Protein AF-A0ABD7GP26-F1 (afdb_monomer_lite)

pLDDT: mean 91.94, std 4.67, range [69.12, 97.62]

Structure (mmCIF, N/CA/C/O backbone):
data_AF-A0ABD7GP26-F1
#
_entry.id   AF-A0ABD7GP26-F1
#
loop_
_atom_site.group_PDB
_atom_site.id
_atom_site.type_symbol
_atom_site.label_atom_id
_atom_site.label_alt_id
_atom_site.label_comp_id
_atom_site.label_asym_id
_atom_site.label_entity_id
_atom_site.label_seq_id
_atom_site.pdbx_PDB_ins_code
_atom_site.Cartn_x
_atom_site.Cartn_y
_atom_site.Cartn_z
_atom_site.occupancy
_atom_site.B_iso_or_equiv
_atom_site.auth_seq_id
_atom_site.auth_comp_id
_atom_site.auth_asym_id
_atom_site.auth_atom_id
_atom_site.pdbx_PDB_model_num
ATOM 1 N N . PRO A 1 1 ? 15.144 -13.602 -11.783 1.00 69.12 1 PRO A N 1
ATOM 2 C CA . PRO A 1 1 ? 14.401 -13.632 -10.497 1.00 69.12 1 PRO A CA 1
ATOM 3 C C . PRO A 1 1 ? 13.382 -12.483 -10.404 1.00 69.12 1 PRO A C 1
ATOM 5 O O . PRO A 1 1 ? 13.707 -11.367 -10.802 1.00 69.12 1 PRO A O 1
ATOM 8 N N . LYS A 1 2 ? 12.176 -12.758 -9.884 1.00 84.69 2 LYS A N 1
ATOM 9 C CA . LYS A 1 2 ? 11.012 -11.844 -9.850 1.00 84.69 2 LYS A CA 1
ATOM 10 C C . LYS A 1 2 ? 11.337 -10.447 -9.293 1.00 84.69 2 LYS A C 1
ATOM 12 O O . LYS A 1 2 ? 10.963 -9.452 -9.899 1.00 84.69 2 LYS A O 1
ATOM 17 N N . LEU A 1 3 ? 12.138 -10.371 -8.227 1.00 89.81 3 LEU A N 1
ATOM 18 C CA . LEU A 1 3 ? 12.544 -9.096 -7.617 1.00 89.81 3 LEU A CA 1
ATOM 19 C C . LEU A 1 3 ? 13.426 -8.225 -8.524 1.00 89.81 3 LEU A C 1
ATOM 21 O O . LEU A 1 3 ? 13.271 -7.014 -8.520 1.00 89.81 3 LEU A O 1
ATOM 25 N N . ARG A 1 4 ? 14.309 -8.816 -9.346 1.00 90.62 4 ARG A N 1
ATOM 26 C CA . ARG A 1 4 ? 15.140 -8.038 -10.289 1.00 90.62 4 ARG A CA 1
ATOM 27 C C . ARG A 1 4 ? 14.302 -7.374 -11.380 1.00 90.62 4 ARG A C 1
ATOM 29 O O . ARG A 1 4 ? 14.638 -6.284 -11.811 1.00 90.62 4 ARG A O 1
ATOM 36 N N . HIS A 1 5 ? 13.235 -8.039 -11.824 1.00 90.25 5 HIS A N 1
ATOM 37 C CA . HIS A 1 5 ? 12.323 -7.476 -12.817 1.00 90.25 5 HIS A CA 1
ATOM 38 C C . HIS A 1 5 ? 11.534 -6.298 -12.235 1.00 90.25 5 HIS A C 1
ATOM 40 O O . HIS A 1 5 ? 11.455 -5.249 -12.861 1.00 90.25 5 HIS A O 1
ATOM 46 N N . VAL A 1 6 ? 11.014 -6.450 -11.013 1.00 90.88 6 VAL A N 1
ATOM 47 C CA . VAL A 1 6 ? 10.297 -5.371 -10.316 1.00 90.88 6 VAL A CA 1
ATOM 48 C C . VAL A 1 6 ? 11.223 -4.192 -10.012 1.00 90.88 6 VAL A C 1
ATOM 50 O O . VAL A 1 6 ? 10.850 -3.059 -10.277 1.00 90.88 6 VAL A O 1
ATOM 53 N N . ALA A 1 7 ? 12.452 -4.446 -9.556 1.00 90.94 7 ALA A N 1
ATOM 54 C CA . ALA A 1 7 ? 13.441 -3.400 -9.286 1.00 90.94 7 ALA A CA 1
ATOM 55 C C . ALA A 1 7 ? 13.869 -2.604 -10.534 1.00 90.94 7 ALA A C 1
ATOM 57 O O . ALA A 1 7 ? 14.410 -1.514 -10.401 1.00 90.94 7 ALA A O 1
ATOM 58 N N . ALA A 1 8 ? 13.661 -3.153 -11.736 1.00 93.50 8 ALA A N 1
ATOM 59 C CA . ALA A 1 8 ? 13.946 -2.470 -12.994 1.00 93.50 8 ALA A CA 1
ATOM 60 C C . ALA A 1 8 ? 12.778 -1.597 -13.487 1.00 93.50 8 ALA A C 1
ATOM 62 O O . ALA A 1 8 ? 12.953 -0.855 -14.453 1.00 93.50 8 ALA A O 1
ATOM 63 N N . ARG A 1 9 ? 11.590 -1.678 -12.864 1.00 90.44 9 ARG A N 1
ATOM 64 C CA . ARG A 1 9 ? 10.490 -0.754 -13.166 1.00 90.44 9 ARG A CA 1
ATOM 65 C C . ARG A 1 9 ? 10.836 0.631 -12.639 1.00 90.44 9 ARG A C 1
ATOM 67 O O . ARG A 1 9 ? 11.176 0.789 -11.472 1.00 90.44 9 ARG A O 1
ATOM 74 N N . THR A 1 10 ? 10.721 1.623 -13.510 1.00 93.31 10 THR A N 1
ATOM 75 C CA . THR A 1 10 ? 11.050 3.021 -13.208 1.00 93.31 10 THR A CA 1
ATOM 76 C C . THR A 1 10 ? 9.846 3.842 -12.759 1.00 93.31 10 THR A C 1
ATOM 78 O O . THR A 1 10 ? 10.030 4.948 -12.262 1.00 93.31 10 THR A O 1
ATOM 81 N N . GLU A 1 11 ? 8.629 3.324 -12.937 1.00 94.31 11 GLU A N 1
ATOM 82 C CA . GLU A 1 11 ? 7.382 4.054 -12.702 1.00 94.31 11 GLU A CA 1
ATOM 83 C C . GLU A 1 11 ? 6.351 3.195 -11.966 1.00 94.31 11 GLU A C 1
ATOM 85 O O . GLU A 1 11 ? 6.267 1.976 -12.164 1.00 94.31 11 GLU A O 1
ATOM 90 N N . GLY A 1 12 ? 5.539 3.865 -11.148 1.00 93.38 12 GLY A N 1
ATOM 91 C CA . GLY A 1 12 ? 4.441 3.279 -10.392 1.00 93.38 12 GLY A CA 1
ATOM 92 C C . GLY A 1 12 ? 4.877 2.616 -9.088 1.00 93.38 12 GLY A C 1
ATOM 93 O O . GLY A 1 12 ? 5.935 2.903 -8.524 1.00 93.38 12 GLY A O 1
ATOM 94 N N . ALA A 1 13 ? 4.023 1.716 -8.606 1.00 93.25 13 ALA A N 1
ATOM 95 C CA . ALA A 1 13 ? 4.249 0.931 -7.404 1.00 93.25 13 ALA A CA 1
ATOM 96 C C . ALA A 1 13 ? 4.140 -0.565 -7.704 1.00 93.25 13 ALA A C 1
ATOM 98 O O . ALA A 1 13 ? 3.459 -1.003 -8.633 1.00 93.25 13 ALA A O 1
ATOM 99 N N . THR A 1 14 ? 4.815 -1.388 -6.912 1.00 91.50 14 THR A N 1
ATOM 100 C CA . THR A 1 14 ? 4.597 -2.834 -6.897 1.00 91.50 14 THR A CA 1
ATOM 101 C C . THR A 1 14 ? 4.566 -3.322 -5.460 1.00 91.50 14 THR A C 1
ATOM 103 O O . THR A 1 14 ? 5.534 -3.172 -4.713 1.00 91.50 14 THR A O 1
ATOM 106 N N . VAL A 1 15 ? 3.444 -3.943 -5.110 1.00 90.06 15 VAL A N 1
ATOM 107 C CA . VAL A 1 15 ? 3.224 -4.637 -3.843 1.00 90.06 15 VAL A CA 1
ATOM 108 C C . VAL A 1 15 ? 3.143 -6.137 -4.083 1.00 90.06 15 VAL A C 1
ATOM 110 O O . VAL A 1 15 ? 2.874 -6.595 -5.197 1.00 90.06 15 VAL A O 1
ATOM 113 N N . PHE A 1 16 ? 3.380 -6.918 -3.036 1.00 89.50 16 PHE A N 1
ATOM 114 C CA . PHE A 1 16 ? 3.314 -8.371 -3.114 1.00 89.50 16 PHE A CA 1
ATOM 115 C C . PHE A 1 16 ? 2.220 -8.878 -2.187 1.00 89.50 16 PHE A C 1
ATOM 117 O O . PHE A 1 16 ? 2.292 -8.673 -0.976 1.00 89.50 16 PHE A O 1
ATOM 124 N N . GLY A 1 17 ? 1.233 -9.549 -2.777 1.00 91.19 17 GLY A N 1
ATOM 125 C CA . GLY A 1 17 ? 0.206 -10.278 -2.049 1.00 91.19 17 GLY A CA 1
ATOM 126 C C . GLY A 1 17 ? 0.692 -11.670 -1.644 1.00 91.19 17 GLY A C 1
ATOM 127 O O . GLY A 1 17 ? 1.392 -12.339 -2.410 1.00 91.19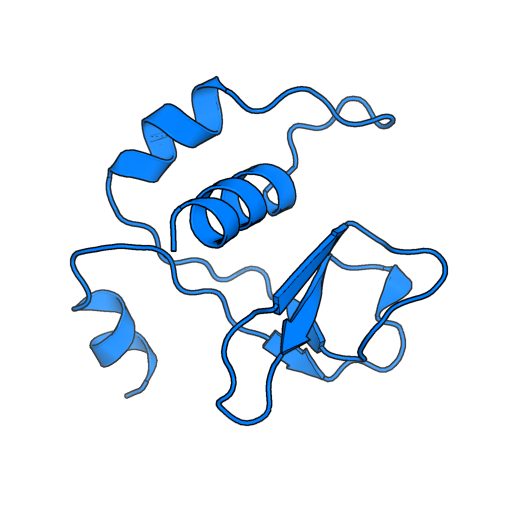 17 GLY A O 1
ATOM 128 N N . TYR A 1 18 ? 0.284 -12.122 -0.464 1.00 92.69 18 TYR A N 1
ATOM 129 C CA . TYR A 1 18 ? 0.422 -13.502 -0.010 1.00 92.69 18 TYR A CA 1
ATOM 130 C C . TYR A 1 18 ? -0.905 -13.991 0.568 1.00 92.69 18 TYR A C 1
ATOM 132 O O . TYR A 1 18 ? -1.597 -13.239 1.254 1.00 92.69 18 TYR A O 1
ATOM 140 N N . GLN A 1 19 ? -1.272 -15.238 0.278 1.00 94.12 19 GLN A N 1
ATOM 141 C CA . GLN A 1 19 ? -2.499 -15.817 0.815 1.00 94.12 19 GLN A CA 1
ATOM 142 C C . GLN A 1 19 ? -2.324 -16.138 2.297 1.00 94.12 19 GLN A C 1
ATOM 144 O O . GLN A 1 19 ? -1.399 -16.854 2.678 1.00 94.12 19 GLN A O 1
ATOM 149 N N . VAL A 1 20 ? -3.223 -15.620 3.125 1.00 94.00 20 VAL A N 1
ATOM 150 C CA . VAL A 1 20 ? -3.237 -15.851 4.573 1.00 94.00 20 VAL A CA 1
ATOM 151 C C . VAL A 1 20 ? -4.595 -16.386 5.008 1.00 94.00 20 VAL A C 1
ATOM 153 O O . VAL A 1 20 ? -5.594 -16.199 4.319 1.00 94.00 20 VAL A O 1
ATOM 156 N N . MET A 1 21 ? -4.624 -17.063 6.155 1.00 93.94 21 MET A N 1
ATOM 157 C CA . MET A 1 21 ? -5.876 -17.554 6.738 1.00 93.94 21 MET A CA 1
ATOM 158 C C . MET A 1 21 ? -6.658 -16.450 7.463 1.00 93.94 21 MET A C 1
ATOM 160 O O . MET A 1 21 ? -7.880 -16.464 7.394 1.00 93.94 21 MET A O 1
ATOM 164 N N . ASP A 1 22 ? -5.956 -15.479 8.066 1.00 94.19 22 ASP A N 1
ATOM 165 C CA . ASP A 1 22 ? -6.541 -14.394 8.875 1.00 94.19 22 ASP A CA 1
ATOM 166 C C . ASP A 1 22 ? -6.256 -13.005 8.239 1.00 94.19 22 ASP A C 1
ATOM 168 O O . ASP A 1 22 ? -5.396 -12.253 8.725 1.00 94.19 22 ASP A O 1
ATOM 172 N N . PRO A 1 23 ? -6.871 -12.671 7.087 1.00 94.00 23 PRO A N 1
ATOM 173 C CA . PRO A 1 23 ? -6.575 -11.448 6.331 1.00 94.00 23 PRO A CA 1
ATOM 174 C C . PRO A 1 23 ? -6.937 -10.144 7.061 1.00 94.00 23 PRO A C 1
ATOM 176 O O . PRO A 1 23 ? -6.281 -9.129 6.840 1.00 94.00 23 PRO A O 1
ATOM 179 N N . GLU A 1 24 ? -7.893 -10.154 7.991 1.00 93.88 24 GLU A N 1
ATOM 180 C CA . GLU A 1 24 ? -8.357 -8.984 8.756 1.00 93.88 24 GLU A CA 1
ATOM 181 C C . GLU A 1 24 ? -7.271 -8.313 9.615 1.00 93.88 24 GLU A C 1
ATOM 183 O O . GLU A 1 24 ? -7.443 -7.198 10.108 1.00 93.88 24 GLU A O 1
ATOM 188 N N . ARG A 1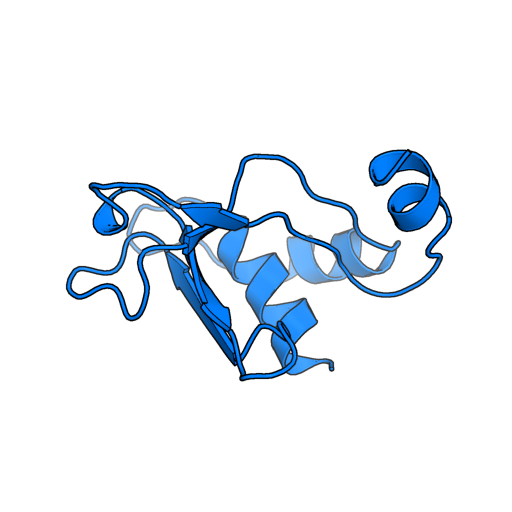 25 ? -6.131 -8.982 9.811 1.00 91.25 25 ARG A N 1
ATOM 189 C CA . ARG A 1 25 ? -4.988 -8.465 10.577 1.00 91.25 25 ARG A CA 1
ATOM 190 C C . ARG A 1 25 ? -4.031 -7.611 9.744 1.00 91.25 25 ARG A C 1
ATOM 192 O O . ARG A 1 25 ? -3.116 -7.012 10.318 1.00 91.25 25 ARG A O 1
ATOM 199 N N . PHE A 1 26 ? -4.222 -7.564 8.429 1.00 92.44 26 PHE A N 1
ATOM 200 C CA . PHE A 1 26 ? 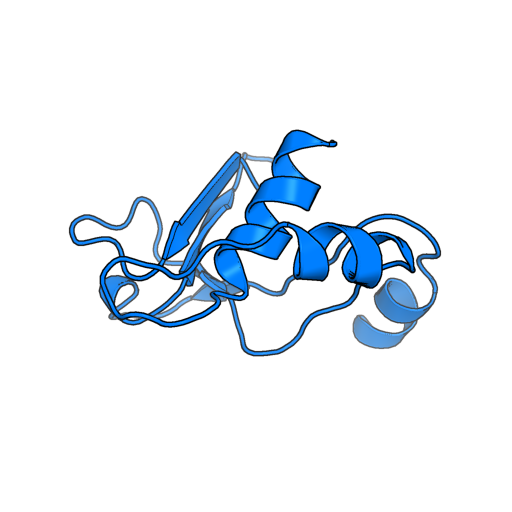-3.291 -6.980 7.465 1.00 92.44 26 PHE A CA 1
ATOM 201 C C . PHE A 1 26 ? -3.994 -6.003 6.516 1.00 92.44 26 PHE A C 1
ATOM 203 O O . PHE A 1 26 ? -5.220 -5.907 6.494 1.00 92.44 26 PHE A O 1
ATOM 210 N N . GLY A 1 27 ? -3.210 -5.301 5.695 1.00 92.00 27 GLY A N 1
ATOM 211 C CA . GLY A 1 27 ? -3.727 -4.673 4.483 1.00 92.00 27 GLY A CA 1
ATOM 212 C C . GLY A 1 27 ? -4.151 -5.754 3.488 1.00 92.00 27 GLY A C 1
ATOM 213 O O . GLY A 1 27 ? -3.333 -6.598 3.120 1.00 92.00 27 GLY A O 1
ATOM 214 N N . VAL A 1 28 ? -5.412 -5.759 3.070 1.00 94.81 28 VAL A N 1
ATOM 215 C CA . VAL A 1 28 ? -5.995 -6.765 2.173 1.00 94.81 28 VAL A CA 1
ATOM 216 C C . VAL A 1 28 ? -6.192 -6.157 0.800 1.00 94.81 28 VAL A C 1
ATOM 218 O O . VAL A 1 28 ? -6.824 -5.111 0.673 1.00 94.81 28 VAL A O 1
ATOM 221 N N . VAL A 1 29 ? -5.659 -6.821 -0.223 1.00 92.62 29 VAL A N 1
ATOM 222 C CA . VAL A 1 29 ? -5.784 -6.400 -1.621 1.00 92.62 29 VAL A CA 1
ATOM 223 C C . VAL A 1 29 ? -6.761 -7.299 -2.365 1.00 92.62 29 VAL A C 1
ATOM 225 O O . VAL A 1 29 ? -6.685 -8.525 -2.306 1.00 92.62 29 VAL A O 1
ATOM 228 N N . GLU A 1 30 ? -7.684 -6.698 -3.095 1.00 91.69 30 GLU A N 1
ATOM 229 C CA . GLU A 1 30 ? -8.539 -7.387 -4.056 1.00 91.69 30 GLU A CA 1
ATOM 230 C C . GLU A 1 30 ? -7.910 -7.294 -5.445 1.00 91.69 30 GLU A C 1
ATOM 232 O O . GLU A 1 30 ? -7.397 -6.240 -5.819 1.00 91.69 30 GLU A O 1
ATOM 237 N N . PHE A 1 31 ? -7.949 -8.383 -6.211 1.00 86.50 31 PHE A N 1
ATOM 238 C CA . PHE A 1 31 ? -7.416 -8.432 -7.569 1.00 86.50 31 PHE A CA 1
ATOM 239 C C . PHE A 1 31 ? -8.520 -8.714 -8.587 1.00 86.50 31 PHE A C 1
ATOM 241 O O . PHE A 1 31 ? -9.455 -9.452 -8.285 1.00 86.50 31 PHE A O 1
ATOM 248 N N . ASP A 1 32 ? -8.368 -8.176 -9.798 1.00 84.44 32 ASP A N 1
ATOM 249 C CA . ASP A 1 32 ? -9.138 -8.594 -10.970 1.00 84.44 32 ASP A CA 1
ATOM 250 C C . ASP A 1 32 ? -8.609 -9.917 -11.557 1.00 84.44 32 ASP A C 1
ATOM 252 O O . ASP A 1 32 ? -7.579 -10.454 -11.133 1.00 84.44 32 ASP A O 1
ATOM 256 N N . ASP A 1 33 ? -9.286 -10.420 -12.591 1.00 85.25 33 ASP A N 1
ATOM 257 C CA . ASP A 1 33 ? -8.905 -11.648 -13.304 1.00 85.25 33 ASP A CA 1
ATOM 258 C C . ASP A 1 33 ? -7.506 -11.577 -13.955 1.00 85.25 33 ASP A C 1
ATOM 260 O O . ASP A 1 33 ? -6.913 -12.604 -14.290 1.00 85.25 33 ASP A O 1
ATOM 264 N N . ASN A 1 34 ? -6.948 -10.373 -14.120 1.00 80.81 34 ASN A N 1
ATOM 265 C CA . ASN A 1 34 ? -5.614 -10.119 -14.667 1.00 80.81 34 ASN A CA 1
ATOM 266 C C . ASN A 1 34 ? -4.562 -9.837 -13.576 1.00 80.81 34 ASN A C 1
ATOM 268 O O . ASN A 1 34 ? -3.460 -9.383 -13.900 1.00 80.81 34 ASN A O 1
ATOM 272 N N . PHE A 1 35 ? -4.872 -10.100 -12.301 1.00 76.81 35 PHE A N 1
ATOM 273 C CA . PHE A 1 35 ? -4.022 -9.799 -11.141 1.00 76.81 35 PHE A CA 1
ATOM 274 C C . PHE A 1 35 ? -3.658 -8.312 -10.990 1.00 76.81 35 PHE A C 1
ATOM 276 O O . PHE A 1 35 ? -2.601 -7.968 -10.449 1.00 76.81 35 PHE A O 1
ATOM 283 N N . ARG A 1 36 ? -4.529 -7.409 -11.443 1.00 77.75 36 ARG A N 1
ATOM 284 C CA . ARG A 1 36 ? -4.445 -5.976 -11.134 1.00 77.75 36 ARG A CA 1
ATOM 285 C C . ARG A 1 36 ? -5.193 -5.711 -9.842 1.00 77.75 36 ARG A C 1
ATOM 287 O O . ARG A 1 36 ? -6.282 -6.237 -9.650 1.00 77.75 36 ARG A O 1
ATOM 294 N N . ALA A 1 37 ? -4.601 -4.927 -8.948 1.00 84.81 37 ALA A N 1
ATOM 295 C CA . ALA A 1 37 ? -5.285 -4.539 -7.723 1.00 84.81 37 ALA A CA 1
ATOM 296 C C . ALA A 1 37 ? -6.521 -3.694 -8.078 1.00 84.81 37 ALA A C 1
ATOM 298 O O . ALA A 1 37 ? -6.414 -2.785 -8.895 1.00 84.81 37 ALA A O 1
ATOM 299 N N . ILE A 1 38 ? -7.672 -4.017 -7.489 1.00 87.88 38 ILE A N 1
ATOM 300 C CA . ILE A 1 38 ? -8.932 -3.268 -7.623 1.00 87.88 38 ILE A CA 1
ATOM 301 C C . ILE A 1 38 ? -9.160 -2.412 -6.381 1.00 87.88 38 ILE A C 1
ATOM 303 O O . ILE A 1 38 ? -9.604 -1.271 -6.474 1.00 87.88 38 ILE A O 1
ATOM 307 N N . SER A 1 39 ? -8.884 -2.974 -5.206 1.00 90.06 39 SER A N 1
ATOM 308 C CA . SER A 1 39 ? -9.106 -2.304 -3.932 1.00 90.06 39 SER A CA 1
ATOM 309 C C . SER A 1 39 ? -8.058 -2.719 -2.908 1.00 90.06 39 SER A C 1
ATOM 311 O O . SER A 1 39 ? -7.476 -3.805 -2.995 1.00 90.06 39 SER A O 1
ATOM 313 N N . LEU A 1 40 ? -7.791 -1.825 -1.956 1.00 91.56 40 LEU A N 1
ATOM 314 C CA . LEU A 1 40 ? -6.901 -2.065 -0.833 1.00 91.56 40 LEU A CA 1
ATOM 315 C C . LEU A 1 40 ? -7.551 -1.544 0.449 1.00 91.56 40 LEU A C 1
ATOM 317 O O . LEU A 1 40 ? -7.961 -0.389 0.520 1.00 91.56 40 LEU A O 1
ATOM 321 N N . GLU A 1 41 ? -7.620 -2.389 1.472 1.00 92.06 41 GLU A N 1
ATOM 322 C CA . GLU A 1 41 ? -8.241 -2.046 2.753 1.00 92.06 41 GLU A CA 1
ATOM 323 C C . GLU A 1 41 ? -7.296 -2.381 3.908 1.00 92.06 41 GLU A C 1
ATOM 325 O O . GLU A 1 41 ? -6.775 -3.490 3.985 1.00 92.06 41 GLU A O 1
ATOM 330 N N . GLU A 1 42 ? -7.069 -1.436 4.824 1.00 91.06 42 GLU A N 1
ATOM 331 C CA . GLU A 1 42 ? -6.250 -1.673 6.019 1.00 91.06 42 GLU A CA 1
ATOM 332 C C . GLU A 1 42 ? -7.089 -2.359 7.100 1.00 91.06 42 GLU A C 1
ATOM 334 O O . GLU A 1 42 ? -8.043 -1.769 7.609 1.00 91.06 42 GLU A O 1
ATOM 339 N N . LYS A 1 43 ? -6.716 -3.591 7.469 1.00 91.25 43 LYS A N 1
ATOM 340 C CA . LYS A 1 43 ? -7.337 -4.377 8.550 1.00 91.25 43 LYS A CA 1
ATOM 341 C C . LYS A 1 43 ? -8.873 -4.407 8.465 1.00 91.25 43 LYS A C 1
ATOM 343 O O . LYS A 1 43 ? -9.557 -4.012 9.418 1.00 91.25 43 LYS A O 1
ATOM 348 N N . PRO A 1 44 ? -9.446 -4.831 7.323 1.00 92.56 44 PRO A N 1
ATOM 349 C CA . PRO A 1 44 ? -10.887 -4.802 7.131 1.00 92.56 44 PRO A CA 1
ATOM 350 C C . PRO A 1 44 ? -11.579 -5.786 8.073 1.00 92.56 44 PRO A C 1
ATOM 352 O O . PRO A 1 44 ? -11.161 -6.931 8.223 1.00 92.56 44 PRO A O 1
ATOM 355 N N . LYS A 1 45 ? -12.707 -5.368 8.658 1.00 92.94 45 LYS A N 1
ATOM 356 C CA . LYS A 1 45 ? -13.562 -6.264 9.461 1.00 92.94 45 LYS A CA 1
ATOM 357 C C . LYS A 1 45 ? -14.203 -7.372 8.620 1.00 92.94 45 LYS A C 1
ATOM 359 O O . LYS A 1 45 ? -14.547 -8.420 9.153 1.00 92.94 45 LYS A O 1
ATOM 364 N N . GLN A 1 46 ? -14.419 -7.103 7.334 1.00 94.19 46 GLN A N 1
ATOM 365 C CA . GLN A 1 46 ? -14.982 -8.030 6.355 1.00 94.19 46 GLN A CA 1
ATOM 366 C C . GLN A 1 46 ? -14.081 -8.018 5.111 1.00 94.19 46 GLN A C 1
ATOM 368 O O . GLN A 1 46 ? -14.312 -7.224 4.203 1.00 94.19 46 GLN A O 1
ATOM 373 N N . PRO A 1 47 ? -13.010 -8.826 5.101 1.00 93.81 47 PRO A N 1
ATOM 374 C CA . PRO A 1 47 ? -12.016 -8.827 4.034 1.00 93.81 47 PRO A CA 1
ATOM 375 C C . PRO A 1 47 ? -12.631 -9.277 2.704 1.00 93.81 47 PRO A C 1
ATOM 377 O O . PRO A 1 47 ? -13.298 -10.308 2.633 1.00 93.81 47 PRO A O 1
ATOM 380 N N . LYS A 1 48 ? -12.370 -8.522 1.631 1.00 93.31 48 LYS A N 1
ATOM 381 C CA . LYS A 1 48 ? -12.827 -8.852 0.266 1.00 93.31 48 LYS A CA 1
ATOM 382 C C . LYS A 1 48 ? -12.046 -9.993 -0.385 1.00 93.31 48 LYS A C 1
ATOM 384 O O . LYS A 1 48 ? -12.492 -10.571 -1.371 1.00 93.31 48 LYS A O 1
ATOM 389 N N . SER A 1 49 ? -10.869 -10.316 0.144 1.00 93.88 49 SER A N 1
ATOM 390 C CA . SER A 1 49 ? -10.023 -11.398 -0.347 1.00 93.88 49 SER A CA 1
ATOM 391 C C . SER A 1 49 ? -9.152 -11.961 0.783 1.00 93.88 49 SER A C 1
ATOM 393 O O . SER A 1 49 ? -9.018 -11.357 1.845 1.00 93.88 49 SER A O 1
ATOM 395 N N . ASN A 1 50 ? -8.500 -13.096 0.525 1.00 94.12 50 ASN A N 1
ATOM 396 C CA . ASN A 1 50 ? -7.510 -13.682 1.437 1.00 94.12 50 ASN A CA 1
ATOM 397 C C . ASN A 1 50 ? -6.067 -13.257 1.106 1.00 94.12 50 ASN A C 1
ATOM 399 O O . ASN A 1 50 ? -5.115 -13.889 1.567 1.00 94.12 50 ASN A O 1
ATOM 403 N N . TRP A 1 51 ? -5.881 -12.230 0.272 1.00 94.69 51 TRP A N 1
ATOM 404 C CA . TRP A 1 51 ? -4.565 -11.741 -0.134 1.00 94.69 51 TRP A CA 1
ATOM 405 C C . TRP A 1 51 ? -4.115 -10.590 0.759 1.00 94.69 51 TRP A C 1
ATOM 407 O O . TRP A 1 51 ? -4.542 -9.449 0.592 1.00 94.69 51 TRP A O 1
ATOM 417 N N . ALA A 1 52 ? -3.197 -10.883 1.676 1.00 94.25 52 ALA A N 1
ATOM 418 C CA . ALA A 1 52 ? -2.546 -9.869 2.491 1.00 94.25 52 ALA A CA 1
ATOM 419 C 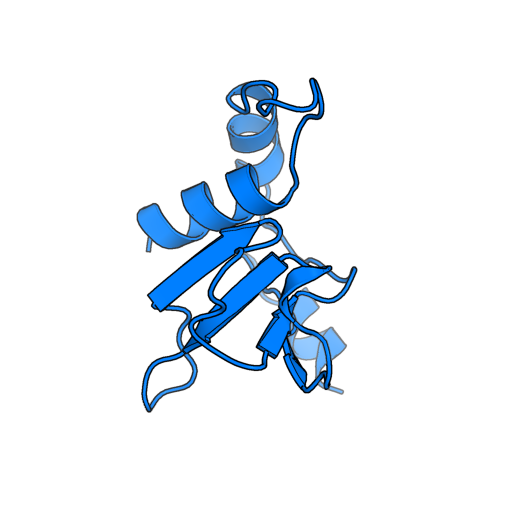C . ALA A 1 52 ? -1.371 -9.237 1.741 1.00 94.25 52 ALA A C 1
ATOM 421 O O . ALA A 1 52 ? -0.548 -9.935 1.139 1.00 94.25 52 ALA A O 1
ATOM 422 N N . VAL A 1 53 ? -1.254 -7.915 1.823 1.00 91.94 53 VAL A N 1
ATOM 423 C CA . VAL A 1 53 ? -0.072 -7.181 1.383 1.00 91.94 53 VAL A CA 1
ATOM 424 C C . VAL A 1 53 ? 1.071 -7.462 2.353 1.00 91.94 53 VAL A C 1
ATOM 426 O O . VAL A 1 53 ? 0.984 -7.230 3.557 1.00 91.94 53 VAL A O 1
ATOM 429 N N . THR A 1 54 ? 2.159 -7.997 1.814 1.00 90.00 54 THR A N 1
ATOM 430 C CA . THR A 1 54 ? 3.383 -8.264 2.574 1.00 90.00 54 THR A CA 1
ATOM 431 C C . THR A 1 54 ? 4.182 -6.984 2.826 1.00 90.00 54 THR A C 1
ATOM 433 O O . THR A 1 54 ? 4.009 -5.979 2.143 1.00 90.00 54 THR A O 1
ATOM 436 N N . GLY A 1 55 ? 5.133 -7.039 3.762 1.00 91.19 55 GLY A N 1
ATOM 437 C CA . GLY A 1 55 ? 6.029 -5.926 4.104 1.00 91.19 55 GLY A CA 1
ATOM 438 C C . GLY A 1 55 ? 7.111 -5.594 3.064 1.00 91.19 55 GLY A C 1
ATOM 439 O O . GLY A 1 55 ? 8.184 -5.136 3.448 1.00 91.19 55 GLY A O 1
ATOM 440 N N . LEU A 1 56 ? 6.877 -5.864 1.776 1.00 91.50 56 LEU A N 1
ATOM 441 C CA . LEU A 1 56 ? 7.810 -5.582 0.685 1.00 91.50 56 LEU A CA 1
ATOM 442 C C . LEU A 1 56 ? 7.141 -4.694 -0.365 1.00 91.50 56 LEU A C 1
ATOM 444 O O . LEU A 1 56 ? 6.156 -5.088 -0.989 1.00 91.50 56 LEU A O 1
ATOM 448 N N . TYR A 1 57 ? 7.734 -3.527 -0.596 1.00 92.50 57 TYR A N 1
ATOM 449 C CA . TYR A 1 57 ? 7.168 -2.482 -1.439 1.00 92.50 57 TYR A CA 1
ATOM 450 C C . TYR A 1 57 ? 8.239 -1.910 -2.364 1.00 92.50 57 TYR A C 1
ATOM 452 O O . TYR A 1 57 ? 9.373 -1.677 -1.943 1.00 92.50 57 TYR A O 1
ATOM 460 N N . PHE A 1 58 ? 7.873 -1.676 -3.620 1.00 94.38 58 PHE A N 1
ATOM 461 C CA . PHE A 1 58 ? 8.681 -0.939 -4.587 1.00 94.38 58 PHE A CA 1
ATOM 462 C C . PHE A 1 58 ? 7.872 0.260 -5.057 1.00 94.38 58 PHE A C 1
ATOM 464 O O . PHE A 1 58 ? 6.720 0.092 -5.452 1.00 94.38 58 PHE A O 1
ATOM 471 N N . TYR A 1 59 ? 8.484 1.438 -5.038 1.00 96.00 59 TYR A N 1
ATOM 472 C CA . TYR A 1 59 ? 7.861 2.678 -5.480 1.00 96.00 59 TYR A CA 1
ATOM 473 C C . TYR A 1 59 ? 8.822 3.481 -6.349 1.00 96.00 59 TYR A C 1
ATOM 475 O O . TYR A 1 59 ? 10.039 3.432 -6.147 1.00 96.00 59 TYR A O 1
ATOM 483 N N . ASP A 1 60 ? 8.264 4.248 -7.278 1.00 96.06 60 ASP A N 1
ATOM 484 C CA . ASP A 1 60 ? 8.969 5.350 -7.925 1.00 96.06 60 ASP A CA 1
ATOM 485 C C . ASP A 1 60 ? 9.146 6.555 -6.974 1.00 96.06 60 ASP A C 1
ATOM 487 O O . ASP A 1 60 ? 8.776 6.534 -5.797 1.00 96.06 60 ASP A O 1
ATOM 491 N N . SER A 1 61 ? 9.734 7.641 -7.477 1.00 96.25 61 SER A N 1
ATOM 492 C CA . SER A 1 61 ? 10.029 8.834 -6.676 1.00 96.25 61 SER A CA 1
ATOM 493 C C . SER A 1 61 ? 8.791 9.594 -6.181 1.00 96.25 61 SER A C 1
ATOM 495 O O . SER A 1 61 ? 8.915 10.376 -5.233 1.00 96.25 61 SER A O 1
ATOM 497 N N . LYS A 1 62 ? 7.596 9.366 -6.752 1.00 96.62 62 LYS A N 1
ATOM 498 C CA . LYS A 1 62 ? 6.355 10.049 -6.333 1.00 96.62 62 LYS A CA 1
ATOM 499 C C . LYS A 1 62 ? 5.953 9.691 -4.905 1.00 96.62 62 LYS A C 1
ATOM 501 O O . LYS A 1 62 ? 5.250 10.469 -4.262 1.00 96.62 62 LYS A O 1
ATOM 506 N N . VAL A 1 63 ? 6.459 8.575 -4.375 1.00 97.56 63 VAL A N 1
ATOM 507 C CA . VAL A 1 63 ? 6.173 8.092 -3.019 1.00 97.56 63 VAL A CA 1
ATOM 508 C C . VAL A 1 63 ? 6.458 9.142 -1.955 1.00 97.56 63 VAL A C 1
ATOM 510 O O . VAL A 1 63 ? 5.743 9.213 -0.963 1.00 97.56 63 VAL A O 1
ATOM 513 N N . VAL A 1 64 ? 7.462 9.997 -2.171 1.00 97.62 64 VAL A N 1
ATOM 514 C CA . VAL A 1 64 ? 7.818 11.069 -1.236 1.00 97.62 64 VAL A CA 1
ATOM 515 C C . VAL A 1 64 ? 6.711 12.119 -1.164 1.00 97.62 64 VAL A C 1
ATOM 517 O O . VAL A 1 64 ? 6.364 12.574 -0.076 1.00 97.62 64 VAL A O 1
ATOM 520 N N . GLU A 1 65 ? 6.127 12.487 -2.305 1.00 97.31 65 GLU A N 1
ATOM 521 C CA . GLU A 1 65 ? 5.028 13.453 -2.354 1.00 97.31 65 GLU A CA 1
ATOM 522 C C . GLU A 1 65 ? 3.718 12.855 -1.843 1.00 97.31 65 GLU A C 1
ATOM 524 O O . GLU A 1 65 ? 2.963 13.544 -1.158 1.00 97.31 65 GLU A O 1
ATOM 529 N N . TYR A 1 66 ? 3.461 11.572 -2.104 1.00 97.38 66 TYR A N 1
ATOM 530 C CA . TYR A 1 66 ? 2.310 10.870 -1.531 1.00 97.38 66 TYR A CA 1
ATOM 531 C C . TYR A 1 66 ? 2.434 10.713 -0.016 1.00 97.38 66 TYR A C 1
ATOM 533 O O . TYR A 1 66 ? 1.489 11.023 0.705 1.00 97.38 66 TYR A O 1
ATOM 541 N N . ALA A 1 67 ? 3.613 10.349 0.496 1.00 97.38 67 ALA A N 1
ATOM 542 C CA . ALA A 1 67 ? 3.861 10.217 1.931 1.00 97.38 67 ALA A CA 1
ATOM 543 C C . ALA A 1 67 ? 3.571 11.516 2.702 1.00 97.38 67 ALA A C 1
ATOM 545 O O . ALA A 1 67 ? 3.004 11.468 3.791 1.00 97.38 67 ALA A O 1
ATOM 546 N N . LYS A 1 68 ? 3.891 12.683 2.126 1.00 97.50 68 LYS A N 1
ATOM 547 C CA . LYS A 1 68 ? 3.584 13.998 2.722 1.00 97.50 68 LYS A CA 1
ATOM 548 C C . LYS A 1 68 ? 2.084 14.299 2.818 1.00 97.50 68 LYS A C 1
ATOM 550 O O . LYS A 1 68 ? 1.692 15.141 3.620 1.00 97.50 68 LYS A O 1
ATOM 555 N N . GLN A 1 69 ? 1.259 13.662 1.990 1.00 96.81 69 GLN A N 1
ATOM 556 C CA . GLN A 1 69 ? -0.190 13.879 1.934 1.00 96.81 69 GLN A CA 1
ATOM 557 C C . GLN A 1 69 ? -0.970 12.915 2.836 1.00 96.81 69 GLN A C 1
ATOM 559 O O . GLN A 1 69 ? -2.168 13.115 3.051 1.00 96.81 69 GLN A O 1
ATOM 564 N N . VAL A 1 70 ? -0.313 11.876 3.367 1.00 96.56 70 VAL A N 1
ATOM 565 C CA . VAL A 1 70 ? -0.949 10.894 4.250 1.00 96.56 70 VAL A CA 1
ATOM 566 C C . VAL A 1 70 ? -1.432 11.580 5.524 1.00 96.56 70 VAL A C 1
ATOM 568 O O . VAL A 1 70 ? -0.691 12.299 6.195 1.00 96.56 70 VAL A O 1
ATOM 571 N N . LYS A 1 71 ? -2.693 11.325 5.873 1.00 96.19 71 LYS A N 1
ATOM 572 C CA . LYS A 1 71 ? -3.293 11.755 7.136 1.00 96.19 71 LYS A CA 1
ATOM 573 C C . LYS A 1 71 ? -3.251 10.603 8.146 1.00 96.19 71 LYS A C 1
ATOM 575 O O . LYS A 1 71 ? -3.349 9.450 7.721 1.00 96.19 71 LYS A O 1
ATOM 580 N N . PRO A 1 72 ? -3.131 10.890 9.455 1.00 96.06 72 PRO A N 1
ATOM 581 C CA . PRO A 1 72 ? -3.230 9.858 10.480 1.00 96.06 72 PRO A CA 1
ATOM 582 C C . PRO A 1 72 ? -4.555 9.092 10.385 1.00 96.06 72 PRO A C 1
ATOM 584 O O . PRO A 1 72 ? -5.6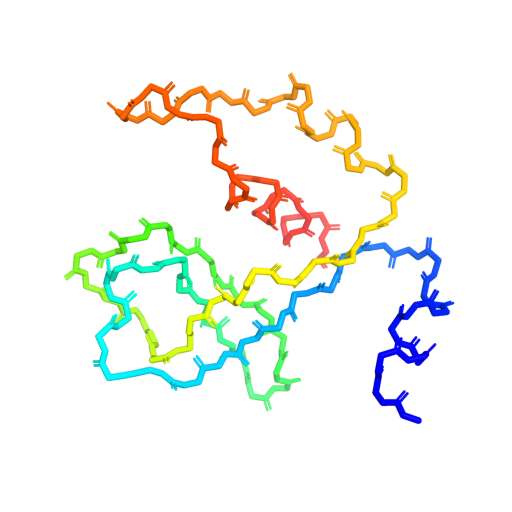05 9.700 10.164 1.00 96.06 72 PRO A O 1
ATOM 587 N N . SER A 1 73 ? -4.505 7.772 10.560 1.00 91.31 73 SER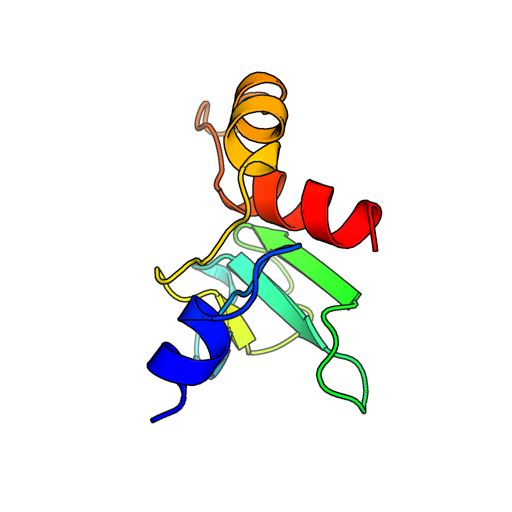 A N 1
ATOM 588 C CA . SER A 1 73 ? -5.687 6.913 10.663 1.00 91.31 73 SER A CA 1
ATOM 589 C C . SER A 1 73 ? -6.442 7.159 11.974 1.00 91.31 73 SER A C 1
ATOM 591 O O . SER A 1 73 ? -5.988 7.904 12.845 1.00 91.31 73 SER A O 1
ATOM 593 N N . GLU A 1 74 ? -7.573 6.475 12.173 1.00 90.00 74 GLU A N 1
ATOM 594 C CA . GLU A 1 74 ? -8.291 6.470 13.461 1.00 90.00 74 GLU A CA 1
ATOM 595 C C . GLU A 1 74 ? -7.404 6.016 14.638 1.00 90.00 74 GLU A C 1
ATOM 597 O O . GLU A 1 74 ? -7.691 6.320 15.794 1.00 90.00 74 GLU A O 1
ATOM 602 N N . ARG A 1 75 ? -6.302 5.311 14.346 1.00 90.44 75 ARG A N 1
ATOM 603 C CA . ARG A 1 75 ? -5.307 4.842 15.321 1.00 90.44 75 ARG A CA 1
ATOM 604 C C . ARG A 1 75 ? -4.187 5.859 15.573 1.00 90.44 75 ARG A C 1
ATOM 606 O O . ARG A 1 75 ? -3.323 5.607 16.405 1.00 90.44 75 ARG A O 1
ATOM 613 N N . GLY A 1 76 ? -4.188 6.991 14.868 1.00 93.75 76 GLY A N 1
ATOM 614 C CA . GLY A 1 76 ? -3.131 8.001 14.929 1.00 93.75 76 GLY A CA 1
ATOM 615 C C . GLY A 1 76 ? -1.855 7.621 14.170 1.00 93.75 76 GLY A C 1
ATOM 616 O O . GLY A 1 76 ? -0.827 8.267 14.361 1.00 93.75 76 GLY A O 1
ATOM 617 N N . GLU A 1 77 ? -1.900 6.593 13.318 1.00 94.50 77 GLU A N 1
ATOM 618 C CA . GLU A 1 77 ? -0.754 6.087 12.552 1.00 94.50 77 GLU A CA 1
ATOM 619 C C . GLU A 1 77 ? -0.782 6.614 11.105 1.00 94.50 77 GLU A C 1
ATOM 621 O O . GLU A 1 77 ? -1.849 6.810 10.523 1.00 94.50 77 GLU A O 1
ATOM 626 N N . LEU A 1 78 ? 0.390 6.848 10.506 1.00 94.62 78 LEU A N 1
ATOM 627 C CA . LEU A 1 78 ? 0.506 7.115 9.068 1.00 94.62 78 LEU A CA 1
ATOM 628 C C . LEU A 1 78 ? 0.622 5.778 8.335 1.00 94.62 78 LEU A C 1
ATOM 630 O O . LEU A 1 78 ? 1.673 5.139 8.351 1.00 94.62 78 LEU A O 1
ATOM 634 N N . GLU A 1 79 ? -0.473 5.351 7.716 1.00 93.56 79 GLU A N 1
ATOM 635 C CA . GLU A 1 79 ? -0.580 4.007 7.150 1.00 93.56 79 GLU A CA 1
ATOM 636 C C . GLU A 1 79 ? 0.064 3.921 5.758 1.00 93.56 79 GLU A C 1
ATOM 638 O O . GLU A 1 79 ? -0.223 4.727 4.868 1.00 93.56 79 GLU A O 1
ATOM 643 N N . ILE A 1 80 ? 0.872 2.880 5.524 1.00 94.19 80 ILE A N 1
ATOM 644 C CA . ILE A 1 80 ? 1.424 2.569 4.191 1.00 94.19 80 ILE A CA 1
ATOM 645 C C . ILE A 1 80 ? 0.315 2.265 3.171 1.00 94.19 80 ILE A C 1
ATOM 647 O O . ILE A 1 80 ? 0.446 2.561 1.983 1.00 94.19 80 ILE A O 1
ATOM 651 N N . THR A 1 81 ? -0.812 1.732 3.646 1.00 92.69 81 THR A N 1
ATOM 652 C CA . THR A 1 81 ? -2.005 1.452 2.842 1.00 92.69 81 THR A CA 1
ATOM 653 C C . THR A 1 81 ? -2.573 2.715 2.193 1.00 92.69 81 THR A C 1
ATOM 655 O O . THR A 1 81 ? -2.983 2.657 1.036 1.00 92.69 81 THR A O 1
ATOM 658 N N . SER A 1 82 ? -2.467 3.881 2.839 1.00 93.94 82 SER A N 1
ATOM 659 C CA . SER A 1 82 ? -2.856 5.167 2.240 1.00 93.94 82 SER A CA 1
ATOM 660 C C . SER A 1 82 ? -2.006 5.526 1.018 1.00 93.94 82 SER A C 1
ATOM 662 O O . SER A 1 82 ? -2.529 6.020 0.025 1.00 93.94 82 SER A O 1
ATOM 664 N N . ILE A 1 83 ? -0.699 5.246 1.054 1.00 95.75 83 ILE A N 1
ATOM 665 C CA . ILE A 1 83 ? 0.203 5.488 -0.085 1.00 95.75 83 ILE A CA 1
ATOM 666 C C . ILE A 1 83 ? -0.131 4.538 -1.235 1.00 95.75 83 ILE A C 1
ATOM 668 O O . ILE A 1 83 ? -0.223 4.959 -2.385 1.00 95.75 83 ILE A O 1
ATOM 672 N N . ASN A 1 84 ? -0.336 3.256 -0.930 1.00 94.06 84 ASN A N 1
ATOM 673 C CA . ASN A 1 84 ? -0.719 2.268 -1.935 1.00 94.06 84 ASN A CA 1
ATOM 674 C C . ASN A 1 84 ? -2.049 2.629 -2.612 1.00 94.06 84 ASN A C 1
ATOM 676 O O . ASN A 1 84 ? -2.161 2.484 -3.826 1.00 94.06 84 ASN A O 1
ATOM 680 N N . GLN A 1 85 ? -3.014 3.144 -1.845 1.00 92.94 85 GLN A N 1
ATOM 681 C CA . GLN A 1 85 ? -4.290 3.631 -2.363 1.00 92.94 85 GLN A CA 1
ATOM 682 C C . GLN A 1 85 ? -4.098 4.816 -3.325 1.00 92.94 85 GLN A C 1
ATOM 684 O O . GLN A 1 85 ? -4.673 4.810 -4.406 1.00 92.94 85 GLN A O 1
ATOM 689 N N . MET A 1 86 ? -3.222 5.778 -3.009 1.00 95.19 86 MET A N 1
ATOM 690 C CA . MET A 1 86 ? -2.910 6.892 -3.924 1.00 95.19 86 MET A CA 1
ATOM 691 C C . MET A 1 86 ? -2.295 6.415 -5.248 1.00 95.19 86 MET A C 1
ATOM 693 O O . MET A 1 86 ? -2.625 6.940 -6.308 1.00 95.19 86 MET A O 1
ATOM 697 N N . TYR A 1 87 ? -1.410 5.412 -5.209 1.00 94.56 87 TYR A N 1
ATOM 698 C CA . TYR A 1 87 ? -0.873 4.804 -6.433 1.00 94.56 87 TYR A CA 1
ATOM 699 C C . TYR A 1 87 ? -1.934 4.038 -7.224 1.00 94.56 87 TYR A C 1
ATOM 701 O O . TYR A 1 87 ? -1.882 4.047 -8.451 1.00 94.56 87 TYR A O 1
ATOM 709 N N . LEU A 1 88 ? -2.863 3.376 -6.533 1.00 92.12 88 LEU A N 1
ATOM 710 C CA . LEU A 1 88 ? -3.976 2.660 -7.148 1.00 92.12 88 LEU A CA 1
ATOM 711 C C . LEU A 1 88 ? -4.946 3.622 -7.848 1.00 92.12 88 LEU A C 1
ATOM 713 O O . LEU A 1 88 ? -5.373 3.341 -8.955 1.00 92.12 88 LEU A O 1
ATOM 717 N N . GLU A 1 89 ? -5.248 4.766 -7.235 1.00 92.00 89 GLU A N 1
ATOM 718 C CA . GLU A 1 89 ? -6.126 5.802 -7.803 1.00 92.00 89 GLU A CA 1
ATOM 719 C C . GLU A 1 89 ? -5.502 6.555 -8.985 1.00 92.00 89 GLU A C 1
ATOM 721 O O . GLU A 1 89 ? -6.216 7.118 -9.813 1.00 92.00 89 GLU A O 1
ATOM 726 N N . ALA A 1 90 ? -4.171 6.601 -9.055 1.00 90.56 90 ALA A N 1
ATOM 727 C CA . ALA A 1 90 ? -3.439 7.261 -10.131 1.00 90.56 90 ALA A CA 1
ATOM 728 C C . ALA A 1 90 ? -3.260 6.389 -11.393 1.00 90.56 90 ALA A C 1
ATOM 730 O O . ALA A 1 90 ? -2.712 6.890 -12.381 1.00 90.56 90 ALA A O 1
ATOM 731 N N . GLY A 1 91 ? -3.653 5.109 -11.349 1.00 80.81 91 GLY A N 1
ATOM 732 C CA . GLY A 1 91 ? -3.525 4.126 -12.436 1.00 80.81 91 GLY A CA 1
ATOM 733 C C . GLY A 1 91 ? -4.865 3.667 -12.993 1.00 80.81 91 GLY A C 1
ATOM 734 O O . GLY A 1 91 ? -4.848 3.181 -14.147 1.00 80.81 91 GLY A O 1
#

Organism: NCBI:txid1812935

Radius of gyration: 13.21 Å; chains: 1; bounding box: 30×32×30 Å

Foldseek 3Di:
DVVVVLQPDQAFKDWDWDFDPQQLQAWAFDADPVRQTPDTDGSDPDGPHRTHTDPDMDHHPCLVVQQVVFDQDVVRDRDPSSSNVVSSVVD

Sequence (91 aa):
PKLRHVAARTEGATVFGYQVMDPERFGVVEFDDNFRAISLEEKPKQPKSNWAVTGLYFYDSKVVEYAKQVKPSERGELEITSINQMYLEAG

Secondary structure (DSSP, 8-state):
-HHHHHHT--SSEEEEEEE-S-GGGSEEEEE-TTS-EEEEEES-SS-S-SEEEEEEEEE-TTHHHHHHHPPP-TTS---HHHHHHHHHHT-

InterPro domains:
  IPR005835 Nucleotidyl transferase domain [PF00483] (4-91)
  IPR005907 Glucose-1-phosphate thymidylyltransferase, short form [PTHR43532] (2-91)
  IPR029044 Nucleotide-diphospho-sugar transferases [G3DSA:3.90.550.10] (1-91)
  IPR029044 Nucleotide-diphospho-sugar transferases [SSF53448] (5-91)